Protein AF-A0A6M8VNH8-F1 (afdb_monomer)

Sequence (108 aa):
MHDTGHPSPQGINGLLEAEIAFLFDDAGSVVLTVNAAFDDVPAWIEGDPSTGTVYIVQMGGAMAKLKVKLPPKEMERWTKIKRVALVTNAENGEKLMHHIAFTLQTRT

pLDDT: mean 89.61, std 10.88, range [46.56, 98.12]

Nearest PDB structures (foldseek):
  5j7x-assembly1_A  TM=7.633E-01  e=3.026E-01  Aspergillus flavus
  6era-assembly2_B  TM=7.044E-01  e=2.180E+00  Rhodococcus sp. Phi1
  4ap1-assembly1_A  TM=6.011E-01  e=1.675E+00  Rhodococcus rhodochrous
  8gym-assembly1_qa  TM=4.132E-01  e=4.210E+00  Tetrahymena thermophila SB210

Mean predicted aligned error: 5.22 Å

Radius of gyration: 14.64 Å; Cα contacts (8 Å, |Δi|>4): 214; chains: 1; bounding box: 48×25×36 Å

Solvent-accessible surface area (backbone atoms only — not comparable to full-atom values): 6344 Å² total; per-residue (Å²): 132,86,80,84,79,69,77,77,63,64,51,56,71,43,83,48,94,56,61,68,47,80,47,75,50,97,89,67,51,33,36,38,40,38,68,46,64,64,70,23,54,77,53,38,37,39,36,32,79,93,77,31,34,38,33,43,32,22,71,84,71,26,38,29,33,36,83,53,86,72,59,74,82,51,52,65,53,56,80,68,53,56,48,30,42,38,34,33,32,40,92,87,71,47,77,42,80,42,87,28,50,34,43,70,64,75,87,125

Secondary structure (DSSP, 8-state):
-----PPPP----EE----EEEEE-TTS-EEEEEEEE-SSPEEEEEEETTTTEEEEEETTS-EEEEE----HHHHHHHTT--EEEEEEE-TTSPEEEEEEEEEE----

Structure (mmCIF, N/CA/C/O backbone):
data_AF-A0A6M8VNH8-F1
#
_entry.id   AF-A0A6M8VNH8-F1
#
loop_
_atom_site.group_PDB
_atom_site.id
_atom_site.type_symbol
_atom_site.label_atom_id
_atom_site.label_alt_id
_atom_site.label_comp_id
_atom_site.label_asym_id
_atom_site.label_entity_id
_atom_site.label_seq_id
_atom_site.pdbx_PDB_ins_code
_atom_site.Cartn_x
_atom_site.Cartn_y
_atom_site.Cartn_z
_atom_site.occupancy
_atom_site.B_iso_or_equiv
_atom_site.auth_seq_id
_atom_site.auth_comp_id
_atom_site.auth_asym_id
_atom_site.auth_atom_id
_atom_site.pdbx_PDB_model_num
ATOM 1 N N . MET A 1 1 ? 33.704 -9.074 -8.254 1.00 55.91 1 MET A N 1
ATOM 2 C CA . MET A 1 1 ? 32.364 -9.380 -8.790 1.00 55.91 1 MET A CA 1
ATOM 3 C C . MET A 1 1 ? 32.254 -8.636 -10.103 1.00 55.91 1 MET A C 1
ATOM 5 O O . MET A 1 1 ? 32.492 -7.438 -10.096 1.00 55.91 1 MET A O 1
ATOM 9 N N . HIS A 1 2 ? 32.047 -9.343 -11.213 1.00 48.12 2 HIS A N 1
ATOM 10 C CA . HIS A 1 2 ? 31.789 -8.691 -12.495 1.00 48.12 2 HIS A CA 1
ATOM 11 C C . HIS A 1 2 ? 30.377 -8.112 -12.443 1.00 48.12 2 HIS A C 1
ATOM 13 O O . HIS A 1 2 ? 29.423 -8.858 -12.232 1.00 48.12 2 HIS A O 1
ATOM 19 N N . ASP A 1 3 ? 30.283 -6.796 -12.581 1.00 61.59 3 ASP A N 1
ATOM 20 C CA . ASP A 1 3 ? 29.042 -6.103 -12.897 1.00 61.59 3 ASP A CA 1
ATOM 21 C C . ASP A 1 3 ? 28.611 -6.560 -14.299 1.00 61.59 3 ASP A C 1
ATOM 23 O O . ASP A 1 3 ? 29.370 -6.431 -15.262 1.00 61.59 3 ASP A O 1
ATOM 27 N N . THR A 1 4 ? 27.451 -7.206 -14.400 1.00 65.44 4 THR A N 1
ATOM 28 C CA . THR A 1 4 ? 26.937 -7.790 -15.645 1.00 65.44 4 THR A CA 1
ATOM 29 C C . THR A 1 4 ? 26.359 -6.742 -16.598 1.00 65.44 4 THR A C 1
ATOM 31 O O . THR A 1 4 ? 25.831 -7.109 -17.643 1.00 65.44 4 THR A O 1
ATOM 34 N N . GLY A 1 5 ? 26.472 -5.444 -16.285 1.00 57.97 5 GLY A N 1
ATOM 35 C CA . GLY A 1 5 ? 26.023 -4.366 -17.168 1.00 57.97 5 GLY A CA 1
ATOM 36 C C . GLY A 1 5 ? 24.503 -4.310 -17.337 1.00 57.97 5 GLY A C 1
ATOM 37 O O . GLY A 1 5 ? 24.010 -3.605 -18.217 1.00 57.97 5 GLY A O 1
ATOM 38 N N . HIS A 1 6 ? 23.754 -5.042 -16.507 1.00 62.00 6 HIS A N 1
ATOM 39 C CA . HIS A 1 6 ? 22.317 -4.854 -16.402 1.00 62.00 6 HIS A CA 1
ATOM 40 C C . HIS A 1 6 ? 22.062 -3.565 -15.617 1.00 62.00 6 HIS A C 1
ATOM 42 O O . HIS A 1 6 ? 22.604 -3.418 -14.519 1.00 62.00 6 HIS A O 1
ATOM 48 N N . PRO A 1 7 ? 21.275 -2.618 -16.158 1.00 72.25 7 PRO A N 1
ATOM 49 C CA . PRO A 1 7 ? 20.904 -1.436 -15.400 1.00 72.25 7 PRO A CA 1
ATOM 50 C C . PRO A 1 7 ? 20.193 -1.873 -14.116 1.00 72.25 7 PRO A C 1
ATOM 52 O O . PRO A 1 7 ? 19.384 -2.802 -14.138 1.00 72.25 7 PRO A O 1
ATOM 55 N N . SER A 1 8 ? 20.513 -1.221 -12.997 1.00 75.94 8 SER A N 1
ATOM 56 C CA . SER A 1 8 ? 19.784 -1.438 -11.748 1.00 75.94 8 SER A CA 1
ATOM 57 C C . SER A 1 8 ? 18.288 -1.188 -11.975 1.00 75.94 8 SER A C 1
ATOM 59 O O . SER A 1 8 ? 17.963 -0.216 -12.669 1.00 75.94 8 SER A O 1
ATOM 61 N N . PRO A 1 9 ? 17.397 -2.003 -11.378 1.00 83.19 9 PRO A N 1
ATOM 62 C CA . PRO A 1 9 ? 15.960 -1.783 -11.474 1.00 83.19 9 PRO A CA 1
ATOM 63 C C . PRO A 1 9 ? 15.590 -0.349 -11.084 1.00 83.19 9 PRO A C 1
ATOM 65 O O . PRO A 1 9 ? 16.093 0.187 -10.089 1.00 83.19 9 PRO A O 1
ATOM 68 N N . GLN A 1 10 ? 14.736 0.293 -11.877 1.00 90.81 10 GLN A N 1
ATOM 69 C CA . GLN A 1 10 ? 14.288 1.659 -11.643 1.00 90.81 10 GLN A CA 1
ATOM 70 C C . GLN A 1 10 ? 13.027 1.670 -10.783 1.00 90.81 10 GLN A C 1
ATOM 72 O O . GLN A 1 10 ? 11.935 1.312 -11.218 1.00 90.81 10 GLN A O 1
ATOM 77 N N . GLY A 1 11 ? 13.167 2.139 -9.546 1.00 93.88 11 GLY A N 1
ATOM 78 C CA . GLY A 1 11 ? 12.030 2.284 -8.650 1.00 93.88 11 GLY A CA 1
ATOM 79 C C . GLY A 1 11 ? 11.178 3.527 -8.929 1.00 93.88 11 GLY A C 1
ATOM 80 O O . GLY A 1 11 ? 11.664 4.571 -9.370 1.00 93.88 11 GLY A O 1
ATOM 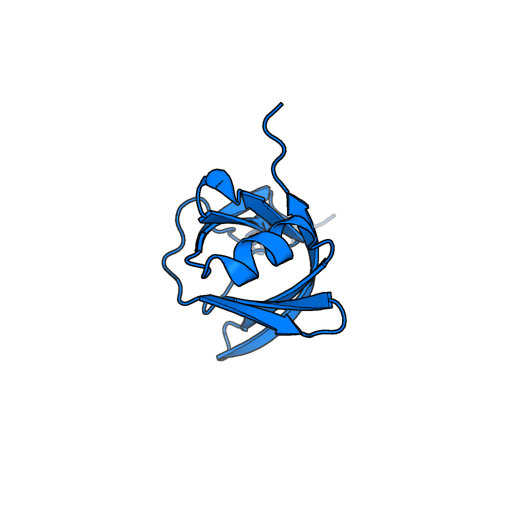81 N N . ILE A 1 12 ? 9.888 3.439 -8.610 1.00 96.88 12 ILE A N 1
ATOM 82 C CA . ILE A 1 12 ? 8.934 4.550 -8.721 1.00 96.88 12 ILE A CA 1
ATOM 83 C C . ILE A 1 12 ? 9.078 5.466 -7.502 1.00 96.88 12 ILE A C 1
ATOM 85 O O . ILE A 1 12 ? 8.909 5.016 -6.369 1.00 96.88 12 ILE A O 1
ATOM 89 N N . ASN A 1 13 ? 9.337 6.756 -7.726 1.00 96.31 13 ASN A N 1
ATOM 90 C CA . ASN A 1 13 ? 9.431 7.763 -6.668 1.00 96.31 13 ASN A CA 1
ATOM 91 C C . ASN A 1 13 ? 8.335 8.824 -6.802 1.00 96.31 13 ASN A C 1
ATOM 93 O O . ASN A 1 13 ? 8.259 9.531 -7.805 1.00 96.31 13 ASN A O 1
ATOM 97 N N . GLY A 1 14 ? 7.530 8.985 -5.752 1.00 96.19 14 GLY A N 1
ATOM 98 C CA . GLY A 1 14 ? 6.480 10.000 -5.690 1.00 96.19 14 GLY A CA 1
ATOM 99 C C . GLY A 1 14 ? 5.088 9.452 -5.989 1.00 96.19 14 GLY A C 1
ATOM 100 O O . GLY A 1 14 ? 4.816 8.275 -5.771 1.00 96.19 14 GLY A O 1
ATOM 101 N N . LEU A 1 15 ? 4.169 10.333 -6.394 1.00 97.12 15 LEU A N 1
ATOM 102 C CA . LEU A 1 15 ? 2.766 9.971 -6.609 1.00 97.12 15 LEU A CA 1
ATOM 103 C C . LEU A 1 15 ? 2.639 8.948 -7.744 1.00 97.12 15 LEU A C 1
ATOM 105 O O . LEU A 1 15 ? 3.074 9.204 -8.862 1.00 97.12 15 LEU A O 1
ATOM 109 N N . LEU A 1 16 ? 1.996 7.825 -7.444 1.00 97.25 16 LEU A N 1
ATOM 110 C CA . LEU A 1 16 ? 1.594 6.815 -8.407 1.00 97.25 16 LEU A CA 1
ATOM 111 C C . LEU A 1 16 ? 0.079 6.912 -8.601 1.00 97.25 16 LEU A C 1
ATOM 113 O O . LEU A 1 16 ? -0.696 6.679 -7.673 1.00 97.25 16 LEU A O 1
ATOM 117 N N . GLU A 1 17 ? -0.344 7.268 -9.808 1.00 94.81 17 GLU A N 1
ATOM 118 C CA . GLU A 1 17 ? -1.750 7.220 -10.200 1.00 94.81 17 GLU A CA 1
ATOM 119 C C . GLU A 1 17 ? -2.069 5.810 -10.698 1.00 94.81 17 GLU A C 1
ATOM 121 O O . GLU A 1 17 ? -1.794 5.458 -11.842 1.00 94.81 17 GLU A O 1
ATOM 126 N N . ALA A 1 18 ? -2.609 4.981 -9.807 1.00 94.75 18 ALA A N 1
ATOM 127 C CA . ALA A 1 18 ? -3.012 3.617 -10.117 1.00 94.75 18 ALA A CA 1
ATOM 128 C C . ALA A 1 18 ? -4.371 3.303 -9.494 1.00 94.75 18 ALA A C 1
ATOM 130 O O . ALA A 1 18 ? -4.729 3.821 -8.432 1.00 94.75 18 ALA A O 1
ATOM 131 N N . GLU A 1 19 ? -5.116 2.414 -10.147 1.00 94.00 19 GLU A N 1
ATOM 132 C CA . GLU A 1 19 ? -6.292 1.808 -9.537 1.00 94.00 19 GLU A CA 1
ATOM 133 C C . GLU A 1 19 ? -5.849 0.890 -8.396 1.00 94.00 19 GLU A C 1
ATOM 135 O O . GLU A 1 19 ? -4.959 0.049 -8.568 1.00 94.00 19 GLU A O 1
ATOM 140 N N . ILE A 1 20 ? -6.467 1.065 -7.228 1.00 94.88 20 ILE A N 1
ATOM 141 C CA . ILE A 1 20 ? -6.162 0.276 -6.039 1.00 94.88 20 ILE A CA 1
ATOM 142 C C . ILE A 1 20 ? -7.427 -0.204 -5.341 1.00 94.88 20 ILE A C 1
ATOM 144 O O . ILE A 1 20 ? -8.452 0.480 -5.349 1.00 94.88 20 ILE A O 1
ATOM 148 N N . ALA A 1 21 ? -7.322 -1.339 -4.656 1.00 92.62 21 ALA A N 1
ATOM 149 C CA . ALA A 1 21 ? -8.365 -1.826 -3.766 1.00 92.62 21 ALA A CA 1
ATOM 150 C C . ALA A 1 21 ? -7.754 -2.475 -2.526 1.00 92.62 21 ALA A C 1
ATOM 152 O O . ALA A 1 21 ? -6.802 -3.248 -2.617 1.00 92.62 21 ALA A O 1
ATOM 153 N N . PHE A 1 22 ? -8.343 -2.177 -1.370 1.00 92.75 22 PHE A N 1
ATOM 154 C CA . PHE A 1 22 ? -8.130 -2.949 -0.155 1.00 92.75 22 PHE A CA 1
ATOM 155 C C . PHE A 1 22 ? -9.289 -3.920 0.022 1.00 92.75 22 PHE A C 1
ATOM 157 O O . PHE A 1 22 ? -10.451 -3.508 0.037 1.00 92.75 22 PHE A O 1
ATOM 164 N N . LEU A 1 23 ? -8.963 -5.193 0.207 1.00 92.44 23 LEU A N 1
ATOM 165 C CA . LEU A 1 23 ? -9.903 -6.209 0.644 1.00 92.44 23 LEU A CA 1
ATOM 166 C C . LEU A 1 23 ? -9.472 -6.703 2.014 1.00 92.44 23 LEU A C 1
ATOM 168 O O . LEU A 1 23 ? -8.309 -7.040 2.232 1.00 92.44 23 LEU A O 1
ATOM 172 N N . PHE A 1 24 ? -10.429 -6.749 2.924 1.00 91.44 24 PHE A N 1
ATOM 173 C CA . PHE A 1 24 ? -10.213 -7.181 4.289 1.00 91.44 24 PHE A CA 1
ATOM 174 C C . PHE A 1 24 ? -11.135 -8.362 4.573 1.00 91.44 24 PHE A C 1
ATOM 176 O O . PHE A 1 24 ? -12.356 -8.224 4.449 1.00 91.44 24 PHE A O 1
ATOM 183 N N . ASP A 1 25 ? -10.578 -9.493 4.994 1.00 87.38 25 ASP A N 1
ATOM 184 C CA . ASP A 1 25 ? -11.378 -10.632 5.442 1.00 87.38 25 ASP A CA 1
ATOM 185 C C . ASP A 1 25 ? -11.634 -10.591 6.959 1.00 87.38 25 ASP A C 1
ATOM 187 O O . ASP A 1 25 ? -10.982 -9.860 7.718 1.00 87.38 25 ASP A O 1
ATOM 191 N N . ASP A 1 26 ? -12.615 -11.366 7.415 1.00 83.44 26 ASP A N 1
ATOM 192 C CA . ASP A 1 26 ? -12.990 -11.423 8.832 1.00 83.44 26 ASP A CA 1
ATOM 193 C C . ASP A 1 26 ? -11.917 -12.093 9.709 1.00 83.44 26 ASP A C 1
ATOM 195 O O . ASP A 1 26 ? -11.895 -11.892 10.923 1.00 83.44 26 ASP A O 1
ATOM 199 N N . ALA A 1 27 ? -10.995 -12.849 9.104 1.00 82.56 27 ALA A N 1
ATOM 200 C CA . ALA A 1 27 ? -9.861 -13.469 9.784 1.00 82.56 27 ALA A CA 1
ATOM 201 C C . ALA A 1 27 ? -8.698 -12.484 10.025 1.00 82.56 27 ALA A C 1
ATOM 203 O O . ALA A 1 27 ? -7.731 -12.826 10.708 1.00 82.56 27 ALA A O 1
ATOM 204 N N . GLY A 1 28 ? -8.794 -11.255 9.507 1.00 81.50 28 GLY A N 1
ATOM 205 C CA . GLY A 1 28 ? -7.776 -10.216 9.634 1.00 81.50 28 GLY A CA 1
ATOM 206 C C . GLY A 1 28 ? -6.722 -10.224 8.525 1.00 81.50 28 GLY A C 1
ATOM 207 O O . GLY A 1 28 ? -5.769 -9.445 8.603 1.00 81.50 28 GLY A O 1
ATOM 208 N N . SER A 1 29 ? -6.873 -11.059 7.495 1.00 88.88 29 SER A N 1
ATOM 209 C CA . SER A 1 29 ? -6.048 -10.988 6.289 1.00 88.88 29 SER A CA 1
ATOM 210 C C . SER A 1 29 ? -6.425 -9.761 5.469 1.00 88.88 29 SER A C 1
ATOM 212 O O . SER A 1 29 ? -7.600 -9.404 5.330 1.00 88.88 29 SER A O 1
ATOM 214 N N . VAL A 1 30 ? -5.410 -9.129 4.882 1.00 94.38 30 VAL A N 1
ATOM 215 C CA . VAL A 1 30 ? -5.586 -7.960 4.024 1.00 94.38 30 VAL A CA 1
ATOM 216 C C . VAL A 1 30 ? -4.899 -8.180 2.691 1.00 94.38 30 VAL A C 1
ATOM 218 O O . VAL A 1 30 ? -3.722 -8.544 2.638 1.00 94.38 30 VAL A O 1
ATOM 221 N N . VAL A 1 31 ? -5.637 -7.916 1.619 1.00 95.25 31 VAL A N 1
ATOM 222 C CA . VAL A 1 31 ? -5.126 -7.873 0.251 1.00 95.25 31 VAL A CA 1
ATOM 223 C C . VAL A 1 31 ? -5.147 -6.424 -0.216 1.00 95.25 31 VAL A C 1
ATOM 225 O O . VAL A 1 31 ? -6.175 -5.756 -0.115 1.00 95.25 31 VAL A O 1
ATOM 228 N N . LEU A 1 32 ? -4.021 -5.947 -0.738 1.00 96.19 32 LEU A N 1
ATOM 229 C CA . LEU A 1 32 ? -3.940 -4.681 -1.461 1.00 96.19 32 LEU A CA 1
ATOM 230 C C . LEU A 1 32 ? -3.655 -4.999 -2.920 1.00 96.19 32 LEU A C 1
ATOM 232 O O . LEU A 1 32 ? -2.590 -5.520 -3.230 1.00 96.19 32 LEU A O 1
ATOM 236 N N . THR A 1 33 ? -4.570 -4.668 -3.820 1.00 96.81 33 THR A N 1
ATOM 237 C CA . THR A 1 33 ? -4.307 -4.742 -5.259 1.00 96.81 33 THR A CA 1
ATOM 238 C C . THR A 1 33 ? -3.870 -3.374 -5.760 1.00 96.81 33 THR A C 1
ATOM 240 O O . THR A 1 33 ? -4.520 -2.379 -5.442 1.00 96.81 33 THR A O 1
ATOM 243 N N . VAL A 1 34 ? -2.814 -3.319 -6.566 1.00 97.00 34 VAL A N 1
ATOM 244 C CA . VAL A 1 34 ? -2.340 -2.106 -7.238 1.00 97.00 34 VAL A CA 1
ATOM 245 C C . VAL A 1 34 ? -2.156 -2.416 -8.712 1.00 97.00 34 VAL A C 1
ATOM 247 O O . VAL A 1 34 ? -1.343 -3.260 -9.081 1.00 97.00 34 VAL A O 1
ATOM 250 N N . ASN A 1 35 ? -2.909 -1.729 -9.565 1.00 95.75 35 ASN A N 1
ATOM 251 C CA . ASN A 1 35 ? -2.831 -1.899 -11.011 1.00 95.75 35 ASN A CA 1
ATOM 252 C C . ASN A 1 35 ? -1.610 -1.154 -11.584 1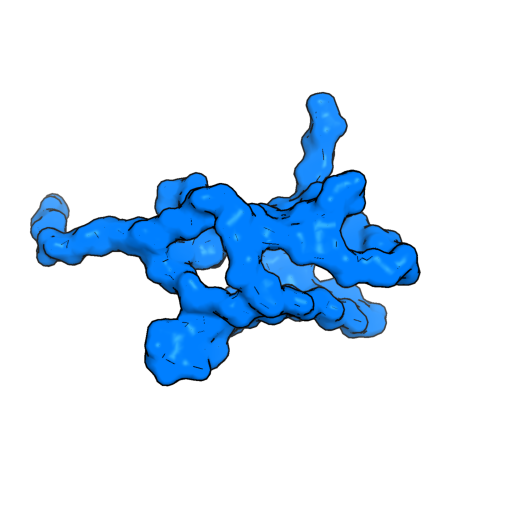.00 95.75 35 ASN A C 1
ATOM 254 O O . ASN A 1 35 ? -1.748 -0.157 -12.287 1.00 95.75 35 ASN A O 1
ATOM 258 N N . ALA A 1 36 ? -0.413 -1.615 -11.226 1.00 95.44 36 ALA A N 1
ATOM 259 C CA . ALA A 1 36 ? 0.866 -1.088 -11.687 1.00 95.44 36 ALA A CA 1
ATOM 260 C C . ALA A 1 36 ? 1.915 -2.205 -11.728 1.00 95.44 36 ALA A C 1
ATOM 262 O O . ALA A 1 36 ? 1.863 -3.135 -10.919 1.00 95.44 36 ALA A O 1
ATOM 263 N N . ALA A 1 37 ? 2.853 -2.096 -12.668 1.00 95.12 37 ALA A N 1
ATOM 264 C CA . ALA A 1 37 ? 4.058 -2.913 -12.694 1.00 95.12 37 ALA A CA 1
ATOM 265 C C . ALA A 1 37 ? 5.204 -2.161 -12.012 1.00 95.12 37 ALA A C 1
ATOM 267 O O . ALA A 1 37 ? 5.315 -0.942 -12.148 1.00 95.12 37 ALA A O 1
ATOM 268 N N . PHE A 1 38 ? 6.024 -2.895 -11.268 1.00 94.69 38 PHE A N 1
ATOM 269 C CA . PHE A 1 38 ? 7.183 -2.369 -10.558 1.00 94.69 38 PHE A CA 1
ATOM 270 C C . PHE A 1 38 ? 8.431 -3.065 -11.091 1.00 94.69 38 PHE A C 1
ATOM 272 O O . PHE A 1 38 ? 8.506 -4.290 -11.029 1.00 94.69 38 PHE A O 1
ATOM 279 N N . ASP A 1 39 ? 9.381 -2.287 -11.607 1.00 93.50 39 ASP A N 1
ATOM 280 C CA . ASP A 1 39 ? 10.693 -2.800 -12.018 1.00 93.50 39 ASP A CA 1
ATOM 281 C C . ASP A 1 39 ? 11.550 -3.104 -10.773 1.00 93.50 39 ASP A C 1
ATOM 283 O O . ASP A 1 39 ? 12.076 -4.203 -10.606 1.00 93.50 39 ASP A O 1
ATOM 287 N N . ASP A 1 40 ? 11.589 -2.173 -9.811 1.00 94.69 40 ASP A N 1
ATOM 288 C CA . ASP A 1 40 ? 12.157 -2.424 -8.483 1.00 94.69 40 ASP A CA 1
ATOM 289 C C . ASP A 1 40 ? 11.160 -3.144 -7.560 1.00 94.69 40 ASP A C 1
ATOM 291 O O . ASP A 1 40 ? 10.000 -2.755 -7.417 1.00 94.69 40 ASP A O 1
ATOM 295 N N . VAL A 1 41 ? 11.617 -4.203 -6.893 1.00 94.00 41 VAL A N 1
ATOM 296 C CA . VAL A 1 41 ? 10.749 -5.115 -6.144 1.00 94.00 41 VAL A CA 1
ATOM 297 C C . VAL A 1 41 ? 10.142 -4.406 -4.925 1.00 94.00 41 VAL A C 1
ATOM 299 O O . VAL A 1 41 ? 10.886 -3.880 -4.093 1.00 94.00 41 VAL A O 1
ATOM 302 N N . PRO A 1 42 ? 8.808 -4.446 -4.737 1.00 96.88 42 PRO A N 1
ATOM 303 C CA . PRO A 1 42 ? 8.175 -3.993 -3.502 1.00 96.88 42 PRO A CA 1
ATOM 304 C C . PRO A 1 42 ? 8.709 -4.743 -2.274 1.00 96.88 42 PRO A C 1
ATOM 306 O O . PRO A 1 42 ? 8.658 -5.973 -2.211 1.00 96.88 42 PRO A O 1
ATOM 309 N N . ALA A 1 43 ? 9.184 -4.000 -1.278 1.00 96.31 43 ALA A N 1
ATOM 310 C CA . ALA A 1 43 ? 9.812 -4.530 -0.073 1.00 96.31 43 ALA A CA 1
ATOM 311 C C . ALA A 1 43 ? 8.855 -4.519 1.132 1.00 96.31 43 ALA A C 1
ATOM 313 O O . ALA A 1 43 ? 8.627 -5.551 1.768 1.00 96.31 43 ALA A O 1
ATOM 314 N N . TRP A 1 44 ? 8.256 -3.365 1.438 1.00 97.25 44 TRP A N 1
ATOM 315 C CA . TRP A 1 44 ? 7.221 -3.222 2.469 1.00 97.25 44 TRP A CA 1
ATOM 316 C C . TRP A 1 44 ? 6.262 -2.082 2.143 1.00 97.25 44 TRP A C 1
ATOM 318 O O . TRP A 1 44 ? 6.471 -1.305 1.210 1.00 97.25 44 TRP A O 1
ATOM 328 N N . ILE A 1 45 ? 5.191 -1.997 2.928 1.00 97.25 45 ILE A N 1
ATOM 329 C CA . ILE A 1 45 ? 4.217 -0.919 2.837 1.00 97.25 45 ILE A CA 1
ATOM 330 C C . ILE A 1 45 ? 4.209 -0.100 4.121 1.00 97.25 45 ILE A C 1
ATOM 332 O O . ILE A 1 45 ? 4.177 -0.661 5.216 1.00 97.25 45 ILE A O 1
ATOM 336 N N . GLU A 1 46 ? 4.135 1.219 3.971 1.00 96.25 46 GLU A N 1
ATOM 337 C CA . GLU A 1 46 ? 3.818 2.143 5.055 1.00 96.25 46 GLU A CA 1
ATOM 338 C C . GLU A 1 46 ? 2.448 2.781 4.820 1.00 96.25 46 GLU A C 1
ATOM 340 O O . GLU A 1 46 ? 2.160 3.309 3.747 1.00 96.25 46 GLU A O 1
ATOM 345 N N . GLY A 1 47 ? 1.579 2.750 5.823 1.00 94.81 47 GLY A N 1
ATOM 346 C CA . GLY A 1 47 ? 0.284 3.419 5.793 1.00 94.81 47 GLY A CA 1
ATOM 347 C C . GLY A 1 47 ? 0.273 4.678 6.650 1.00 94.81 47 GLY A C 1
ATOM 348 O O . GLY A 1 47 ? 0.666 4.637 7.812 1.00 94.81 47 GLY A O 1
ATOM 349 N N . ASP A 1 48 ? -0.271 5.767 6.115 1.00 93.38 48 ASP A N 1
ATOM 350 C CA . ASP A 1 48 ? -0.661 6.963 6.865 1.00 93.38 48 ASP A CA 1
ATOM 351 C C . ASP A 1 48 ? -2.195 7.119 6.807 1.00 93.38 48 ASP A C 1
ATOM 353 O O . ASP A 1 48 ? -2.727 7.737 5.872 1.00 93.38 48 ASP A O 1
ATOM 357 N N . PRO A 1 49 ? -2.926 6.580 7.804 1.00 89.19 49 PRO A N 1
ATOM 358 C CA . PRO A 1 49 ? -4.380 6.701 7.877 1.00 89.19 49 PRO A CA 1
ATOM 359 C C . PRO A 1 49 ? -4.856 8.154 7.987 1.00 89.19 49 PRO A C 1
ATOM 361 O O . PRO A 1 49 ? -5.951 8.468 7.527 1.00 89.19 49 PRO A O 1
ATOM 364 N N . SER A 1 50 ? -4.047 9.056 8.561 1.00 88.19 50 SER A N 1
ATOM 365 C CA . SER A 1 50 ? -4.438 10.459 8.763 1.00 88.19 50 SER A CA 1
ATOM 366 C C . SER A 1 50 ? -4.577 11.219 7.445 1.00 88.19 50 SER A C 1
ATOM 368 O O . SER A 1 50 ? -5.387 12.137 7.330 1.00 88.19 50 SER A O 1
ATOM 370 N N . THR A 1 51 ? -3.811 10.813 6.428 1.00 90.06 51 THR A N 1
ATOM 371 C CA . THR A 1 51 ? -3.832 11.427 5.096 1.00 90.06 51 THR A CA 1
ATOM 372 C C . THR A 1 51 ? -4.422 10.523 4.015 1.00 90.06 51 THR A C 1
ATOM 374 O O . THR A 1 51 ? -4.432 10.919 2.840 1.00 90.06 51 THR A O 1
ATOM 377 N N . GLY A 1 52 ? -4.881 9.322 4.391 1.00 90.94 52 GLY A N 1
ATOM 378 C CA . GLY A 1 52 ? -5.346 8.289 3.465 1.00 90.94 52 GLY A CA 1
ATOM 379 C C . GLY A 1 52 ? -4.274 7.931 2.437 1.00 90.94 52 GLY A C 1
ATOM 380 O O . GLY A 1 52 ? -4.552 7.884 1.240 1.00 90.94 52 GLY A O 1
ATOM 381 N N . THR A 1 53 ? -3.024 7.781 2.874 1.00 94.00 53 THR A N 1
ATOM 382 C CA . THR A 1 53 ? -1.890 7.536 1.975 1.00 94.00 53 THR A CA 1
ATOM 383 C C . THR A 1 53 ? -1.256 6.189 2.276 1.00 94.00 53 THR A C 1
ATOM 385 O O . THR A 1 53 ? -1.080 5.827 3.434 1.00 94.00 53 THR A O 1
ATOM 388 N N . VAL A 1 54 ? -0.883 5.470 1.225 1.00 95.94 54 VAL A N 1
ATOM 389 C CA . VAL A 1 54 ? -0.045 4.275 1.296 1.00 95.94 54 VAL A CA 1
ATOM 390 C C . VAL A 1 54 ? 1.247 4.546 0.546 1.00 95.94 54 VAL A C 1
ATOM 392 O O . VAL A 1 54 ? 1.230 5.151 -0.524 1.00 95.94 54 VAL A O 1
ATOM 395 N N . TYR A 1 55 ? 2.356 4.094 1.104 1.00 97.38 55 TYR A N 1
ATOM 396 C CA . TYR A 1 55 ? 3.672 4.151 0.499 1.00 97.38 55 TYR A CA 1
ATOM 397 C C . TYR A 1 55 ? 4.145 2.725 0.253 1.00 97.38 55 TYR A C 1
ATOM 399 O O . TYR A 1 55 ? 4.221 1.935 1.191 1.00 97.38 55 TYR A O 1
ATOM 407 N N . ILE A 1 56 ? 4.442 2.386 -0.997 1.00 97.75 56 ILE A N 1
ATOM 408 C CA . ILE A 1 56 ? 5.110 1.133 -1.344 1.00 97.75 56 ILE A CA 1
ATOM 409 C C . ILE A 1 56 ? 6.595 1.444 -1.414 1.00 97.75 56 ILE A C 1
ATOM 411 O O . ILE A 1 56 ? 7.043 2.151 -2.322 1.00 97.75 56 ILE A O 1
ATOM 415 N N . VAL A 1 57 ? 7.338 0.942 -0.435 1.00 97.50 57 VAL A N 1
ATOM 416 C CA . VAL A 1 57 ? 8.791 1.069 -0.410 1.00 97.50 57 VAL A CA 1
ATOM 417 C C . VAL A 1 57 ? 9.385 -0.097 -1.182 1.00 97.50 57 VAL A C 1
ATOM 419 O O . VAL A 1 57 ? 8.999 -1.247 -0.972 1.00 97.50 57 VAL A O 1
ATOM 422 N N . GLN A 1 58 ? 10.288 0.209 -2.103 1.00 97.25 58 GLN A N 1
ATOM 423 C CA . GLN A 1 58 ? 10.929 -0.753 -2.996 1.00 97.25 58 GLN A CA 1
ATOM 424 C C . GLN A 1 58 ? 12.361 -1.050 -2.523 1.00 97.25 58 GLN A C 1
ATOM 426 O O . GLN A 1 58 ? 12.937 -0.280 -1.749 1.00 97.25 58 GLN A O 1
ATOM 431 N N . MET A 1 59 ? 12.933 -2.179 -2.945 1.00 94.88 59 MET A N 1
ATOM 432 C CA . MET A 1 59 ? 14.230 -2.671 -2.457 1.00 94.88 59 MET A CA 1
ATOM 433 C C . MET A 1 59 ? 15.390 -1.697 -2.714 1.00 94.88 59 MET A C 1
ATOM 435 O O . MET A 1 59 ? 16.285 -1.583 -1.876 1.00 94.88 59 MET A O 1
ATOM 439 N N . GLY A 1 60 ? 15.363 -0.962 -3.825 1.00 93.62 60 GLY A N 1
ATOM 440 C CA . GLY A 1 60 ? 16.310 0.102 -4.163 1.00 93.62 60 GLY A CA 1
ATOM 441 C C . GLY A 1 60 ? 16.096 1.416 -3.401 1.00 93.62 60 GLY A C 1
ATOM 442 O O . GLY A 1 60 ? 16.820 2.382 -3.635 1.00 93.62 60 GLY A O 1
ATOM 443 N N . GLY A 1 61 ? 15.122 1.477 -2.486 1.00 93.50 61 GLY A N 1
ATOM 444 C CA . GLY A 1 61 ? 14.834 2.637 -1.636 1.00 93.50 61 GLY A CA 1
ATOM 445 C C . GLY A 1 61 ? 13.867 3.654 -2.245 1.00 93.50 61 GLY A C 1
ATOM 446 O O . GLY A 1 61 ? 13.555 4.659 -1.605 1.00 93.50 61 GLY A O 1
ATOM 447 N N . ALA A 1 62 ? 13.369 3.408 -3.458 1.00 96.69 62 ALA A N 1
ATOM 448 C CA . ALA A 1 62 ? 12.331 4.235 -4.056 1.00 96.69 62 ALA A CA 1
ATOM 449 C C . ALA A 1 62 ? 10.982 4.044 -3.346 1.00 96.69 62 ALA A C 1
ATOM 451 O O . ALA A 1 62 ? 10.665 2.963 -2.841 1.00 96.69 62 ALA A O 1
ATOM 452 N N . MET A 1 63 ? 10.156 5.087 -3.343 1.00 97.38 63 MET A N 1
ATOM 453 C CA . MET A 1 63 ? 8.885 5.099 -2.627 1.00 97.38 63 MET A CA 1
ATOM 454 C C . MET A 1 63 ? 7.742 5.595 -3.514 1.00 97.38 63 MET A C 1
ATOM 456 O O . MET A 1 63 ? 7.622 6.791 -3.803 1.00 97.38 63 MET A O 1
ATOM 460 N N . ALA A 1 64 ? 6.855 4.671 -3.887 1.00 98.12 64 ALA A N 1
ATOM 461 C CA . ALA A 1 64 ? 5.638 4.981 -4.623 1.00 98.12 64 ALA A CA 1
ATOM 462 C C . ALA A 1 64 ? 4.523 5.367 -3.646 1.00 98.12 64 ALA A C 1
ATOM 464 O O . ALA A 1 64 ? 4.213 4.634 -2.710 1.00 98.12 64 ALA A O 1
ATOM 465 N N . LYS A 1 65 ? 3.902 6.522 -3.865 1.00 97.88 65 LYS A N 1
ATOM 466 C CA . LYS A 1 65 ? 2.861 7.100 -3.016 1.00 97.88 65 LYS A CA 1
ATOM 467 C C . LYS A 1 65 ? 1.501 6.925 -3.675 1.00 97.88 65 LYS A C 1
ATOM 469 O O . LYS A 1 65 ? 1.255 7.472 -4.741 1.00 97.88 65 LYS A O 1
ATOM 474 N N . LEU A 1 66 ? 0.594 6.239 -2.998 1.00 97.25 66 LEU A N 1
ATOM 475 C CA . LEU A 1 66 ? -0.760 5.950 -3.453 1.00 97.25 66 LEU A CA 1
ATOM 476 C C . LEU A 1 66 ? -1.776 6.648 -2.551 1.00 97.25 66 LEU A C 1
ATOM 478 O O . LEU A 1 66 ? -1.638 6.670 -1.324 1.00 97.25 66 LEU A O 1
ATOM 482 N N . LYS A 1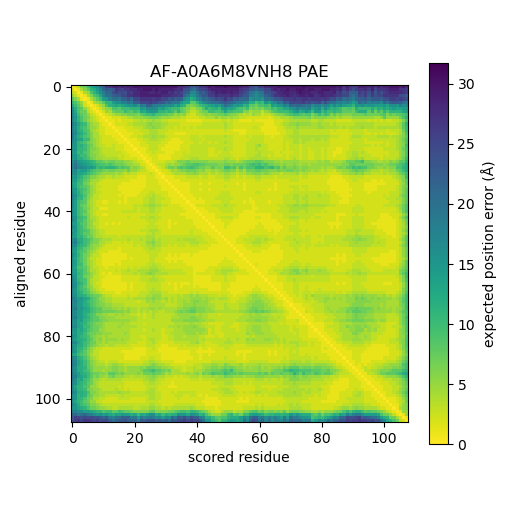 67 ? -2.823 7.212 -3.155 1.00 94.31 67 LYS A N 1
ATOM 483 C CA . LYS A 1 67 ? -3.959 7.771 -2.418 1.00 94.31 67 LYS A CA 1
ATOM 484 C C . LYS A 1 67 ? -5.061 6.738 -2.282 1.00 94.31 67 LYS A C 1
ATOM 486 O O . LYS A 1 67 ? -5.570 6.229 -3.272 1.00 94.31 67 LYS A O 1
ATOM 491 N N . VAL A 1 68 ? -5.453 6.485 -1.041 1.00 91.12 68 VAL A N 1
ATOM 492 C CA . VAL A 1 68 ? -6.464 5.499 -0.684 1.00 91.12 68 VAL A CA 1
ATOM 493 C C . VAL A 1 68 ? -7.704 6.204 -0.173 1.00 91.12 68 VAL A C 1
ATOM 495 O O . VAL A 1 68 ? -7.637 7.103 0.665 1.00 91.12 68 VAL A O 1
ATOM 498 N N . LYS A 1 69 ? -8.857 5.759 -0.662 1.00 86.94 69 LYS A N 1
ATOM 499 C CA . LYS A 1 69 ? -10.160 6.138 -0.125 1.00 86.94 69 LYS A CA 1
ATOM 500 C C . LYS A 1 69 ? -10.785 4.897 0.490 1.00 86.94 69 LYS A C 1
ATOM 502 O O . LYS A 1 69 ? -11.282 4.044 -0.237 1.00 86.94 69 LYS A O 1
ATOM 507 N N . LEU A 1 70 ? -10.741 4.793 1.816 1.00 87.56 70 LEU A N 1
ATOM 508 C CA . LEU A 1 70 ? -11.453 3.744 2.542 1.00 87.56 70 LEU A CA 1
ATOM 509 C C . LEU A 1 70 ? -12.705 4.311 3.214 1.00 87.56 70 LEU A C 1
ATOM 511 O O . LEU A 1 70 ? -12.681 5.442 3.706 1.00 87.56 70 LEU A O 1
ATOM 515 N N . PRO A 1 71 ? -13.801 3.540 3.271 1.00 88.06 71 PRO A N 1
ATOM 516 C CA . PRO A 1 71 ? -14.954 3.921 4.069 1.00 88.06 71 PRO A CA 1
ATOM 517 C C . PRO A 1 71 ? -14.610 3.857 5.572 1.00 88.06 71 PRO A C 1
ATOM 519 O O . PRO A 1 71 ? -13.751 3.065 5.970 1.00 88.06 71 PRO A O 1
ATOM 522 N N . PRO A 1 72 ? -15.301 4.627 6.439 1.00 84.00 72 PRO A N 1
ATOM 523 C CA . PRO A 1 72 ? -14.945 4.757 7.857 1.00 84.00 72 PRO A CA 1
ATOM 524 C C . PRO A 1 72 ? -14.798 3.431 8.615 1.00 84.00 72 PRO A C 1
ATOM 526 O O . PRO A 1 72 ? -13.880 3.278 9.413 1.00 84.00 72 PRO A O 1
ATOM 529 N N . LYS A 1 73 ? -15.652 2.443 8.320 1.00 85.00 73 LYS A N 1
ATOM 530 C CA . LYS A 1 73 ? -15.593 1.108 8.940 1.00 85.00 73 LYS A CA 1
ATOM 531 C C . LYS A 1 73 ? -14.278 0.358 8.665 1.00 85.00 73 LYS A C 1
ATOM 533 O O . LYS A 1 73 ? -13.821 -0.408 9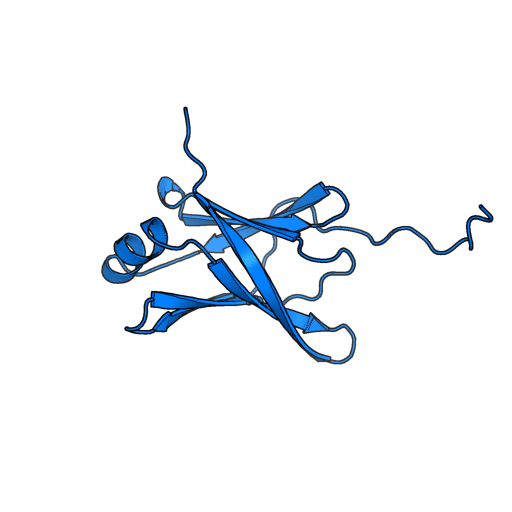.503 1.00 85.00 73 LYS A O 1
ATOM 538 N N . GLU A 1 74 ? -13.655 0.594 7.511 1.00 88.19 74 GLU A N 1
ATOM 539 C CA . GLU A 1 74 ? -12.394 -0.053 7.129 1.00 88.19 74 GLU A CA 1
ATOM 540 C C . GLU A 1 74 ? -11.179 0.747 7.622 1.00 88.19 74 GLU A C 1
ATOM 542 O O . GLU A 1 74 ? -10.099 0.186 7.784 1.00 88.19 74 GLU A O 1
ATOM 547 N N . MET A 1 75 ? -11.346 2.037 7.943 1.00 84.88 75 MET A N 1
ATOM 548 C CA . MET A 1 75 ? -10.2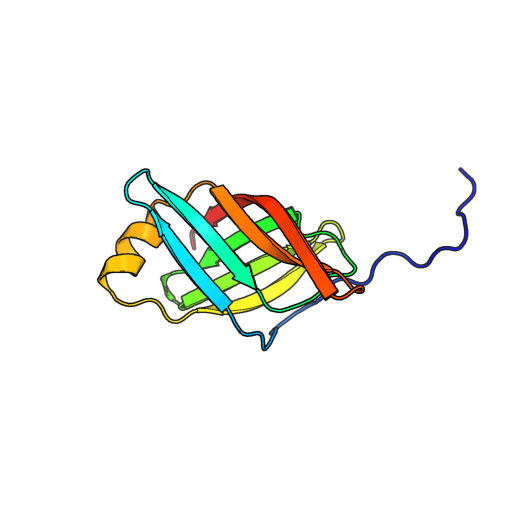82 2.849 8.551 1.00 84.88 75 MET A CA 1
ATOM 549 C C . MET A 1 75 ? -9.853 2.299 9.915 1.00 84.88 75 MET A C 1
ATOM 551 O O . MET A 1 75 ? -8.667 2.313 10.236 1.00 84.88 75 MET A O 1
ATOM 555 N N . GLU A 1 76 ? -10.787 1.765 10.706 1.00 85.25 76 GLU A N 1
ATOM 556 C CA . GLU A 1 76 ? -10.451 1.105 11.974 1.00 85.25 76 GLU A CA 1
ATOM 557 C C . GLU A 1 76 ? -9.688 -0.212 11.757 1.00 85.25 76 GLU A C 1
ATOM 559 O O . GLU A 1 76 ? -8.839 -0.595 12.559 1.00 85.25 76 GLU A O 1
ATOM 564 N N . ARG A 1 77 ? -9.970 -0.919 10.658 1.00 88.69 77 ARG A N 1
ATOM 565 C CA . ARG A 1 77 ? -9.267 -2.160 10.307 1.00 88.69 77 ARG A CA 1
ATOM 566 C C . ARG A 1 77 ? -7.868 -1.868 9.780 1.00 88.69 77 ARG A C 1
ATOM 568 O O . ARG A 1 77 ? -6.944 -2.602 10.121 1.00 88.69 77 ARG A O 1
ATOM 575 N N . TRP A 1 78 ? -7.689 -0.763 9.050 1.00 88.69 78 TRP A N 1
ATOM 576 C CA . TRP A 1 78 ? -6.380 -0.284 8.598 1.00 88.69 78 TRP A CA 1
ATOM 577 C C . TRP A 1 78 ? -5.395 -0.175 9.768 1.00 88.69 78 TRP A C 1
ATOM 579 O O . TRP A 1 78 ? -4.301 -0.734 9.712 1.00 88.69 78 TRP A O 1
ATOM 589 N N . THR A 1 79 ? -5.778 0.462 10.875 1.00 87.38 79 THR A N 1
ATOM 590 C CA . THR A 1 79 ? -4.859 0.683 12.010 1.00 87.38 79 THR A CA 1
ATOM 591 C C . THR A 1 79 ? -4.419 -0.599 12.731 1.00 87.38 79 THR A C 1
ATOM 593 O O . THR A 1 79 ? -3.557 -0.552 13.605 1.00 87.38 79 THR A O 1
ATOM 596 N N . LYS A 1 80 ? -4.980 -1.757 12.367 1.00 88.5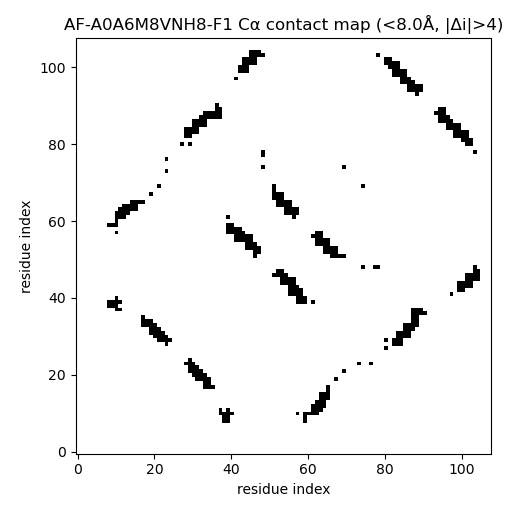6 80 LYS A N 1
ATOM 597 C CA . LYS A 1 80 ? -4.656 -3.068 12.944 1.00 88.56 80 LYS A CA 1
ATOM 598 C C . LYS A 1 80 ? -3.862 -3.963 11.983 1.00 88.56 80 LYS A C 1
ATOM 600 O O . LYS A 1 80 ? -3.449 -5.053 12.385 1.00 88.56 80 LY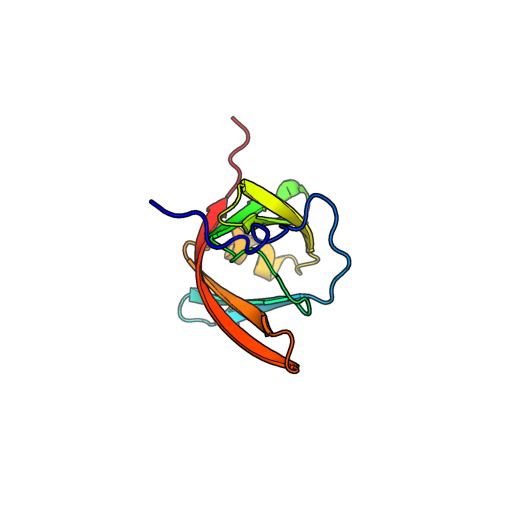S A O 1
ATOM 605 N N . ILE A 1 81 ? -3.630 -3.526 10.741 1.00 90.56 81 ILE A N 1
ATOM 606 C CA . ILE A 1 81 ? -2.885 -4.294 9.734 1.00 90.56 81 ILE A CA 1
ATOM 607 C C . ILE A 1 81 ? -1.431 -4.474 10.181 1.00 90.56 81 ILE A C 1
ATOM 609 O O . ILE A 1 81 ? -0.766 -3.520 10.579 1.00 90.56 81 ILE A O 1
ATOM 613 N 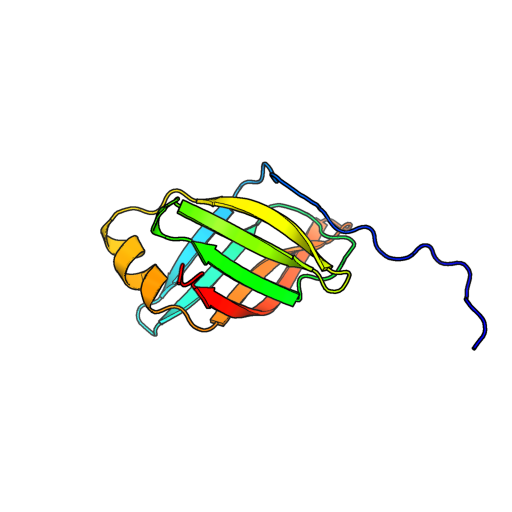N . LYS A 1 82 ? -0.920 -5.703 10.055 1.00 88.31 82 LYS A N 1
ATOM 614 C CA . LYS A 1 82 ? 0.504 -6.030 10.269 1.00 88.31 82 LYS A CA 1
ATOM 615 C C . LYS A 1 82 ? 1.198 -6.569 9.020 1.00 88.31 82 LYS A C 1
ATOM 617 O O . LYS A 1 82 ? 2.412 -6.450 8.873 1.00 88.31 82 LYS A O 1
ATOM 622 N N . ARG A 1 83 ? 0.437 -7.219 8.140 1.00 90.81 83 ARG A N 1
ATOM 623 C CA . ARG A 1 83 ? 0.913 -7.819 6.891 1.00 90.81 83 ARG A CA 1
ATOM 624 C C . ARG A 1 83 ? -0.153 -7.661 5.827 1.00 90.81 83 ARG A C 1
ATOM 626 O O . ARG A 1 83 ? -1.338 -7.610 6.149 1.00 90.81 83 ARG A O 1
ATOM 633 N N . VAL A 1 84 ? 0.291 -7.604 4.580 1.00 94.88 84 VAL A N 1
ATOM 634 C CA . VAL A 1 84 ? -0.579 -7.477 3.415 1.00 94.88 84 VAL A CA 1
ATOM 635 C C . VAL A 1 84 ? -0.108 -8.449 2.341 1.00 94.88 84 VAL A C 1
ATOM 637 O O . VAL A 1 84 ? 1.094 -8.598 2.104 1.00 94.88 84 VAL A O 1
ATOM 640 N N . ALA A 1 85 ? -1.061 -9.105 1.687 1.00 96.62 85 ALA A N 1
ATOM 641 C CA . ALA A 1 85 ? -0.842 -9.691 0.375 1.00 96.62 85 ALA A CA 1
ATOM 642 C C . ALA A 1 85 ? -0.963 -8.564 -0.659 1.00 96.62 85 ALA A C 1
ATOM 644 O O . ALA A 1 85 ? -2.062 -8.114 -0.983 1.00 96.62 85 ALA A O 1
ATOM 645 N N . LEU A 1 86 ? 0.175 -8.047 -1.113 1.00 97.62 86 LEU A N 1
ATOM 646 C CA . LEU A 1 86 ? 0.226 -7.035 -2.160 1.00 97.62 86 LEU A CA 1
ATOM 647 C C . LEU A 1 86 ? 0.139 -7.740 -3.513 1.00 97.62 86 LEU A C 1
ATOM 649 O O . LEU A 1 86 ? 0.964 -8.599 -3.805 1.00 97.62 86 LEU A O 1
ATOM 653 N N . VAL A 1 87 ? -0.829 -7.361 -4.338 1.00 97.75 87 VAL A N 1
ATOM 654 C CA . VAL A 1 87 ? -0.992 -7.868 -5.700 1.00 97.75 87 VAL A CA 1
ATOM 655 C C . VAL A 1 87 ? -0.694 -6.752 -6.694 1.00 97.75 87 VAL A C 1
ATOM 657 O O . VAL A 1 87 ? -1.377 -5.730 -6.687 1.00 97.75 87 VAL A O 1
ATOM 660 N N . THR A 1 88 ? 0.304 -6.950 -7.548 1.00 97.38 88 THR A N 1
ATOM 661 C CA . THR A 1 88 ? 0.748 -6.008 -8.590 1.00 97.38 88 THR A CA 1
ATOM 662 C C . THR A 1 88 ? 0.685 -6.660 -9.970 1.00 97.38 88 THR A C 1
ATOM 664 O O . THR A 1 88 ? 0.372 -7.848 -10.100 1.00 97.38 88 THR A O 1
ATOM 667 N N . ASN A 1 89 ? 0.957 -5.888 -11.019 1.00 96.25 89 ASN A N 1
ATOM 668 C CA . ASN A 1 89 ? 1.124 -6.425 -12.365 1.00 96.25 89 ASN A CA 1
ATOM 669 C C . ASN A 1 89 ? 2.584 -6.821 -12.600 1.00 96.25 89 ASN A C 1
ATOM 671 O O . ASN A 1 89 ? 3.498 -6.111 -12.189 1.00 96.25 89 ASN A O 1
ATOM 675 N N . ALA A 1 90 ? 2.793 -7.908 -13.330 1.00 91.00 90 ALA A N 1
ATOM 676 C CA . ALA A 1 90 ? 4.037 -8.154 -14.043 1.00 91.00 90 ALA A CA 1
ATOM 677 C C . ALA A 1 90 ? 4.008 -7.455 -15.412 1.00 91.00 90 ALA A C 1
ATOM 679 O O . ALA A 1 90 ? 2.940 -7.144 -15.949 1.00 91.00 90 ALA A O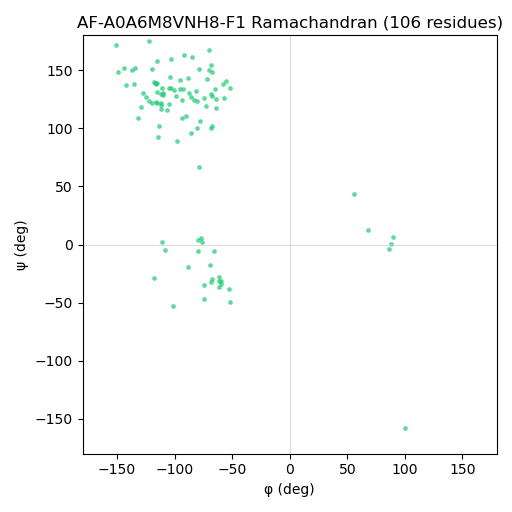 1
ATOM 680 N N . GLU A 1 91 ? 5.182 -7.258 -16.013 1.00 86.56 91 GLU A N 1
ATOM 681 C CA . GLU A 1 91 ? 5.313 -6.668 -17.354 1.00 86.56 91 GLU A CA 1
ATOM 682 C C . GLU A 1 91 ? 4.599 -7.483 -18.443 1.00 86.56 91 GLU A C 1
ATOM 684 O O . GLU A 1 91 ? 4.079 -6.928 -19.407 1.00 86.56 91 GLU A O 1
ATOM 689 N N . ASN A 1 92 ? 4.523 -8.805 -18.271 1.00 89.19 92 ASN A N 1
ATOM 690 C CA . ASN A 1 92 ? 3.849 -9.723 -19.193 1.00 89.19 92 ASN A CA 1
ATOM 691 C C . ASN A 1 92 ? 2.312 -9.756 -19.022 1.00 89.19 92 ASN A C 1
ATOM 693 O O . ASN A 1 92 ? 1.642 -10.546 -19.684 1.00 89.19 92 ASN A O 1
ATOM 697 N N . GLY A 1 93 ? 1.749 -8.923 -18.138 1.00 85.81 93 GLY A N 1
ATOM 698 C CA . GLY A 1 93 ? 0.313 -8.854 -17.855 1.00 85.81 93 GLY A CA 1
ATOM 699 C C . GLY A 1 93 ? -0.190 -9.841 -16.794 1.00 85.81 93 GLY A C 1
ATOM 700 O O . GLY A 1 93 ? -1.363 -9.772 -16.417 1.00 85.81 93 GLY A O 1
ATOM 701 N N . GLU A 1 94 ? 0.667 -10.723 -16.272 1.00 93.94 94 GLU A N 1
ATOM 702 C CA . GLU A 1 94 ? 0.334 -11.586 -15.136 1.00 93.94 94 GLU A CA 1
ATOM 703 C C . GLU A 1 94 ? 0.206 -10.780 -13.832 1.00 93.94 94 GLU A C 1
ATOM 705 O O . GLU A 1 94 ? 0.573 -9.604 -13.750 1.00 93.94 94 GLU A O 1
ATOM 710 N N . LYS A 1 95 ? -0.345 -11.410 -12.788 1.00 95.00 95 LYS A N 1
ATOM 711 C CA . LYS A 1 95 ? -0.400 -10.826 -11.443 1.00 95.00 95 LYS A CA 1
ATOM 712 C C . LYS A 1 95 ? 0.696 -11.416 -10.571 1.00 95.00 95 LYS A C 1
ATOM 714 O O . LYS A 1 95 ? 0.843 -12.634 -10.500 1.00 95.00 95 LYS A O 1
ATOM 719 N N . LEU A 1 96 ? 1.408 -10.552 -9.860 1.00 95.88 96 LEU A N 1
ATOM 720 C CA . LEU A 1 96 ? 2.390 -10.940 -8.854 1.00 95.88 96 LEU A CA 1
ATOM 721 C C . LEU A 1 96 ? 1.791 -10.732 -7.474 1.00 95.88 96 LEU A C 1
ATOM 723 O O . LEU A 1 96 ? 1.192 -9.694 -7.211 1.00 95.88 96 LEU A O 1
ATOM 727 N N . MET A 1 97 ? 1.954 -11.715 -6.592 1.00 96.75 97 MET A N 1
ATOM 728 C CA . MET A 1 97 ? 1.546 -11.607 -5.196 1.00 96.75 97 MET A CA 1
ATOM 729 C C . MET A 1 97 ? 2.781 -11.591 -4.298 1.00 96.75 97 MET A C 1
ATOM 731 O O . MET A 1 97 ? 3.557 -12.545 -4.270 1.00 96.75 97 MET A O 1
ATOM 735 N N . HIS A 1 98 ? 2.921 -10.529 -3.515 1.00 95.44 98 HIS A N 1
ATOM 736 C CA . HIS A 1 98 ? 3.975 -10.341 -2.532 1.00 95.44 98 HIS A CA 1
ATOM 737 C C . HIS A 1 98 ? 3.385 -10.434 -1.127 1.00 95.44 98 HIS A C 1
ATOM 739 O O . HIS A 1 98 ? 2.403 -9.766 -0.804 1.00 95.44 98 HIS A O 1
ATOM 745 N N . HIS A 1 99 ? 4.001 -11.230 -0.257 1.00 94.56 99 HIS A N 1
ATOM 746 C CA . HIS A 1 99 ? 3.614 -11.286 1.148 1.00 94.56 99 HIS A CA 1
ATOM 747 C C . HIS A 1 99 ? 4.534 -10.398 1.989 1.00 94.56 99 HIS A C 1
ATOM 749 O O . HIS A 1 99 ? 5.556 -10.854 2.508 1.00 94.56 99 HIS A O 1
ATOM 755 N N . ILE A 1 100 ? 4.161 -9.128 2.129 1.00 95.50 100 ILE A N 1
ATOM 756 C CA . ILE A 1 100 ? 5.040 -8.088 2.672 1.00 95.50 100 ILE A CA 1
ATOM 757 C C . ILE A 1 100 ? 4.540 -7.519 3.996 1.00 95.50 100 ILE A C 1
ATOM 759 O O . ILE A 1 100 ? 3.366 -7.637 4.369 1.00 95.50 100 ILE A O 1
ATOM 763 N N . ALA A 1 101 ? 5.479 -6.942 4.742 1.00 95.25 101 ALA A N 1
ATOM 764 C CA . ALA A 1 101 ? 5.180 -6.257 5.986 1.00 95.25 101 ALA A CA 1
ATOM 765 C C . ALA A 1 101 ? 4.376 -4.981 5.719 1.00 95.25 101 ALA A C 1
ATOM 767 O O . ALA A 1 101 ? 4.542 -4.323 4.690 1.00 95.25 101 ALA A O 1
ATOM 768 N N . PHE A 1 102 ? 3.528 -4.639 6.682 1.00 95.56 102 PHE A N 1
ATOM 769 C CA . PHE A 1 102 ? 2.789 -3.391 6.698 1.00 95.56 102 PHE A CA 1
ATOM 770 C C . PHE A 1 102 ? 3.077 -2.666 8.005 1.00 95.56 102 PHE A C 1
ATOM 772 O O . PHE A 1 102 ? 2.915 -3.239 9.084 1.00 95.56 102 PHE A O 1
ATOM 779 N N . THR A 1 103 ? 3.487 -1.411 7.910 1.00 95.06 103 THR A N 1
ATOM 780 C CA . THR A 1 103 ? 3.736 -0.552 9.063 1.00 95.06 103 THR A CA 1
ATOM 781 C C . THR A 1 103 ? 2.829 0.666 9.001 1.00 95.06 103 THR A C 1
ATOM 783 O O . THR A 1 103 ? 2.417 1.116 7.934 1.00 95.06 103 THR A O 1
ATOM 786 N N . LEU A 1 104 ? 2.480 1.206 10.164 1.00 93.19 104 LEU A N 1
ATOM 787 C CA . LEU A 1 104 ? 1.826 2.505 10.242 1.00 93.19 104 LEU A CA 1
ATOM 788 C C . LEU A 1 104 ? 2.900 3.563 10.433 1.00 93.19 104 LEU A C 1
ATOM 790 O O . LEU A 1 104 ? 3.766 3.404 11.294 1.00 93.19 104 LEU A O 1
ATOM 794 N N . GLN A 1 105 ? 2.817 4.657 9.681 1.00 87.50 105 GLN A N 1
ATOM 795 C CA . GLN A 1 105 ? 3.606 5.838 9.993 1.00 87.50 105 GLN A CA 1
ATOM 796 C C . GLN A 1 105 ? 3.097 6.423 11.308 1.00 87.50 105 GLN A C 1
ATOM 798 O O . GLN A 1 105 ? 2.067 7.096 11.371 1.00 87.50 105 GLN A O 1
ATOM 803 N N . THR A 1 106 ? 3.830 6.162 12.383 1.00 64.19 106 THR A N 1
ATOM 804 C CA . THR A 1 106 ? 3.694 6.907 13.627 1.00 64.19 106 THR A CA 1
ATOM 805 C C . THR A 1 106 ? 4.414 8.231 13.437 1.00 64.19 106 THR A C 1
ATOM 807 O O . THR A 1 106 ? 5.643 8.267 13.410 1.00 64.19 106 THR A O 1
ATOM 810 N N . ARG A 1 107 ? 3.671 9.329 13.283 1.00 57.84 107 ARG A N 1
ATOM 811 C CA . ARG A 1 107 ? 4.264 10.655 13.471 1.00 57.84 107 ARG A CA 1
ATOM 812 C C . ARG A 1 107 ? 4.590 10.789 14.960 1.00 57.84 107 ARG A C 1
ATOM 814 O O . ARG A 1 107 ? 3.674 10.972 15.757 1.00 57.84 107 ARG A O 1
ATOM 821 N N . THR A 1 108 ? 5.852 10.589 15.324 1.00 46.56 108 THR A N 1
ATOM 822 C CA . THR A 1 108 ? 6.425 11.120 16.573 1.00 46.56 108 THR A CA 1
ATOM 823 C C . THR A 1 108 ? 6.670 12.608 16.438 1.00 46.56 108 THR A C 1
ATOM 825 O O . THR A 1 108 ? 7.122 13.008 15.340 1.00 46.56 108 THR A O 1
#

Foldseek 3Di:
DDDPPDPDFDFDAEEDPWDWDWDADPVLAIEIETAAAGSFAFAAWEDELVQQWIWGQGPVGHIYIYHHDDDPVCSVSLVVHFWYFYWYAHPVRDIDTDTHTYHYPDPD